Protein AF-A0A923Y3Q6-F1 (afdb_monomer_lite)

Foldseek 3Di:
DLVVLVVVLVVLLCVQLDQPCCVPPNDPDDRLNVVLCCCVPVVVNNVVSVVSVVVSVVVSVVSVVVCVVVCSVVVD

Sequence (76 aa):
LPGIIAGSIFTFSLTLGDYIIPQIIGNSASYIGMAVYQLQGTAGNIPLAAAFAVVPIMIMLVYLTLARRAGAFDAL

pLDDT: mean 77.75, std 8.62, range [48.12, 89.56]

Radius of gyration: 15.15 Å; chains: 1; bounding box: 36×19×41 Å

Secondary structure (DSSP, 8-state):
-HHHHHHHHHHHHHHHH--HHHHHH--S---HHHHHHHHHHTS--HHHHHHHHHHHHHHHHHHHHHHHHTTTTT--

Structure (mmCIF, N/CA/C/O backbone):
data_AF-A0A923Y3Q6-F1
#
_entry.id   AF-A0A923Y3Q6-F1
#
loop_
_atom_site.group_PDB
_atom_site.id
_atom_site.type_symbol
_atom_site.label_atom_id
_atom_site.label_alt_id
_atom_site.label_comp_id
_atom_site.label_asym_id
_atom_site.label_entity_id
_atom_site.label_seq_id
_atom_site.pdbx_PDB_ins_code
_atom_site.Cartn_x
_atom_site.Cartn_y
_atom_site.Cartn_z
_atom_site.occupancy
_atom_site.B_iso_or_equiv
_atom_site.auth_seq_id
_atom_site.auth_comp_id
_atom_site.auth_asym_id
_atom_site.auth_atom_id
_atom_site.pdbx_PDB_model_num
ATOM 1 N N . LEU A 1 1 ? -8.130 1.185 20.404 1.00 62.78 1 LEU A N 1
ATOM 2 C CA . LEU A 1 1 ? -6.728 1.171 19.910 1.00 62.78 1 LEU A CA 1
ATOM 3 C C . LEU A 1 1 ? -6.582 1.880 18.540 1.00 62.78 1 LEU A C 1
ATOM 5 O O . LEU A 1 1 ? -5.931 1.335 17.654 1.00 62.78 1 LEU A O 1
ATOM 9 N N . PRO A 1 2 ? -7.149 3.086 18.326 1.00 69.38 2 PRO A N 1
ATOM 10 C CA . PRO A 1 2 ? -7.106 3.751 17.012 1.00 69.38 2 PRO A CA 1
ATOM 11 C C . PRO A 1 2 ? -5.686 4.168 16.582 1.00 69.38 2 PRO A C 1
ATOM 13 O O . PRO A 1 2 ? -5.342 4.054 15.409 1.00 69.38 2 PRO A O 1
ATOM 16 N N . GLY A 1 3 ? -4.817 4.548 17.530 1.00 77.00 3 GLY A N 1
ATOM 17 C CA . GLY A 1 3 ? -3.435 4.961 17.236 1.00 77.00 3 GLY A CA 1
ATOM 18 C C . GLY A 1 3 ? -2.543 3.857 16.648 1.00 77.00 3 GLY A C 1
ATOM 19 O O . GLY A 1 3 ? -1.730 4.132 15.772 1.00 77.00 3 GLY A O 1
ATOM 20 N N . ILE A 1 4 ? -2.726 2.597 17.063 1.00 79.50 4 ILE A N 1
ATOM 21 C CA . ILE A 1 4 ? -1.972 1.455 16.508 1.00 79.50 4 ILE A CA 1
ATOM 22 C C . ILE A 1 4 ? -2.389 1.198 15.057 1.00 79.50 4 ILE A C 1
ATOM 24 O O . ILE A 1 4 ? -1.545 0.947 14.199 1.00 79.50 4 ILE A O 1
ATOM 28 N N . ILE A 1 5 ? -3.688 1.313 14.773 1.00 78.56 5 ILE A N 1
ATOM 29 C CA . ILE A 1 5 ? -4.237 1.133 13.428 1.00 78.56 5 ILE A CA 1
ATOM 30 C C . ILE A 1 5 ? -3.682 2.225 12.507 1.00 78.56 5 ILE A C 1
ATOM 32 O O . ILE A 1 5 ? -3.089 1.898 11.482 1.00 78.56 5 ILE A O 1
ATOM 36 N N . ALA A 1 6 ? -3.753 3.495 12.919 1.00 77.62 6 ALA A N 1
ATOM 37 C CA . ALA A 1 6 ? -3.186 4.615 12.167 1.00 77.62 6 ALA A CA 1
ATOM 38 C C . ALA A 1 6 ? -1.670 4.469 11.920 1.00 77.62 6 ALA A C 1
ATOM 40 O O . ALA A 1 6 ? -1.214 4.657 10.791 1.00 77.62 6 ALA A O 1
ATOM 41 N N . GLY A 1 7 ? -0.897 4.074 12.939 1.00 83.00 7 GLY A N 1
ATOM 42 C CA . GLY A 1 7 ? 0.545 3.848 12.803 1.00 83.00 7 GLY A CA 1
ATOM 43 C C . GLY A 1 7 ? 0.878 2.713 11.831 1.00 83.00 7 GLY A C 1
ATOM 44 O O . GLY A 1 7 ? 1.717 2.877 10.948 1.00 83.00 7 GLY A O 1
ATOM 45 N N . SER A 1 8 ? 0.170 1.585 11.932 1.00 83.06 8 SER A N 1
ATOM 46 C CA . SER A 1 8 ? 0.405 0.426 11.062 1.00 83.06 8 SER A CA 1
ATOM 47 C C . SER A 1 8 ? 0.063 0.697 9.593 1.00 83.06 8 SER A C 1
ATOM 49 O O . SER A 1 8 ? 0.813 0.272 8.719 1.00 83.06 8 SER A O 1
ATOM 51 N N . ILE A 1 9 ? -0.995 1.467 9.308 1.00 81.06 9 ILE A N 1
ATOM 52 C CA . ILE A 1 9 ? -1.357 1.896 7.944 1.00 81.06 9 ILE A CA 1
ATOM 53 C C . ILE A 1 9 ? -0.189 2.638 7.300 1.00 81.06 9 ILE A C 1
ATOM 55 O O . ILE A 1 9 ? 0.191 2.341 6.169 1.00 81.06 9 ILE A O 1
ATOM 59 N N . PHE A 1 10 ? 0.405 3.581 8.029 1.00 80.69 10 PHE A N 1
ATOM 60 C CA . PHE A 1 10 ? 1.498 4.390 7.506 1.00 80.69 10 PHE A CA 1
ATOM 61 C C . PHE A 1 10 ? 2.744 3.536 7.239 1.00 80.69 10 PHE A C 1
ATOM 63 O O . PHE A 1 10 ? 3.333 3.619 6.163 1.00 80.69 10 PHE A O 1
ATOM 70 N N . THR A 1 11 ? 3.106 2.654 8.176 1.00 83.62 11 THR A N 1
ATOM 71 C CA . THR A 1 11 ? 4.266 1.768 8.020 1.00 83.62 11 THR A CA 1
ATOM 72 C C . THR A 1 11 ? 4.086 0.766 6.878 1.00 83.62 11 THR A C 1
ATOM 74 O O . THR A 1 11 ? 4.988 0.634 6.056 1.00 83.62 11 THR A O 1
ATOM 77 N N . PHE A 1 12 ? 2.933 0.095 6.773 1.00 83.38 12 PHE A N 1
ATOM 78 C CA . PHE A 1 12 ? 2.674 -0.865 5.690 1.00 83.38 12 PHE A CA 1
ATOM 79 C C . PHE A 1 12 ? 2.569 -0.195 4.316 1.00 83.38 12 PHE A C 1
ATOM 81 O O . PHE A 1 12 ? 3.055 -0.741 3.328 1.00 83.38 12 PHE A O 1
ATOM 88 N N . 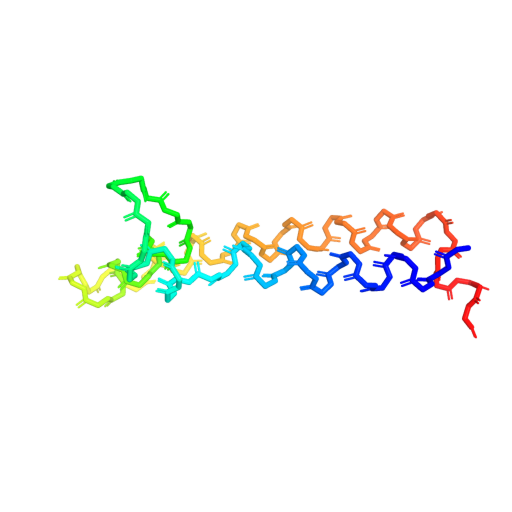SER A 1 13 ? 1.974 0.998 4.238 1.00 82.50 13 SER A N 1
ATOM 89 C CA . SER A 1 13 ? 1.910 1.744 2.979 1.00 82.50 13 SER A CA 1
ATOM 90 C C . SER A 1 13 ? 3.299 2.121 2.475 1.00 82.50 13 SER A C 1
ATOM 92 O O . SER A 1 13 ? 3.568 2.001 1.280 1.00 82.50 13 SER A O 1
ATOM 94 N N . LEU A 1 14 ? 4.171 2.589 3.375 1.00 84.62 14 LEU A N 1
ATOM 95 C CA . LEU A 1 14 ? 5.531 2.984 3.024 1.00 84.62 14 LEU A CA 1
ATOM 96 C C . LEU A 1 14 ? 6.352 1.777 2.564 1.00 84.62 14 LEU A C 1
ATOM 98 O O . LEU A 1 14 ? 7.003 1.865 1.533 1.00 84.62 14 LEU A O 1
ATOM 102 N N . THR A 1 15 ? 6.276 0.637 3.255 1.00 82.38 15 THR A N 1
ATOM 103 C CA . THR A 1 15 ? 7.073 -0.549 2.893 1.00 82.38 15 THR A CA 1
ATOM 104 C C . THR A 1 15 ? 6.652 -1.194 1.574 1.00 82.38 15 THR A C 1
ATOM 106 O O . THR A 1 15 ? 7.509 -1.700 0.854 1.00 82.38 15 THR A O 1
ATOM 109 N N . LEU A 1 16 ? 5.362 -1.178 1.222 1.00 81.19 16 LEU A N 1
ATOM 110 C CA . LEU A 1 16 ? 4.886 -1.741 -0.050 1.00 81.19 16 LEU A CA 1
ATOM 111 C C . LEU A 1 16 ? 5.247 -0.874 -1.266 1.00 81.19 16 LEU A C 1
ATOM 113 O O . LEU A 1 16 ? 5.468 -1.409 -2.354 1.00 81.19 16 LEU A O 1
ATOM 117 N N . GLY A 1 17 ? 5.273 0.450 -1.091 1.00 80.56 17 GLY A N 1
ATOM 118 C CA . GLY A 1 17 ? 5.613 1.409 -2.146 1.00 80.56 17 GLY A CA 1
ATOM 119 C C . GLY A 1 17 ? 7.102 1.739 -2.247 1.00 80.56 17 GLY A C 1
ATOM 120 O O . GLY A 1 17 ? 7.513 2.385 -3.210 1.00 80.56 17 GLY A O 1
ATOM 121 N N . ASP A 1 18 ? 7.908 1.321 -1.273 1.00 82.50 18 ASP A N 1
ATOM 122 C CA . ASP A 1 18 ? 9.329 1.631 -1.250 1.00 82.50 18 ASP A CA 1
ATOM 123 C C . ASP A 1 18 ? 10.077 0.893 -2.365 1.00 82.50 18 ASP A C 1
ATOM 125 O O . ASP A 1 18 ? 9.990 -0.326 -2.537 1.00 82.50 18 ASP A O 1
ATOM 129 N N . TYR A 1 19 ? 10.825 1.668 -3.136 1.00 74.75 19 TYR A N 1
ATOM 130 C CA . TYR A 1 19 ? 11.716 1.171 -4.170 1.00 74.75 19 TYR A CA 1
ATOM 131 C C . TYR A 1 19 ? 13.168 1.551 -3.894 1.00 74.75 19 TYR A C 1
ATOM 133 O O . TYR A 1 19 ? 14.052 0.917 -4.452 1.00 74.75 19 TYR A O 1
ATOM 141 N N . ILE A 1 20 ? 13.435 2.515 -3.007 1.00 71.19 20 ILE A N 1
ATOM 142 C CA . ILE A 1 20 ? 14.779 3.054 -2.778 1.00 71.19 20 ILE A CA 1
ATOM 143 C C . ILE A 1 20 ? 15.581 2.118 -1.876 1.00 71.19 20 ILE A C 1
ATOM 145 O O . ILE A 1 20 ? 16.702 1.742 -2.222 1.00 71.19 20 ILE A O 1
ATOM 149 N N . ILE A 1 21 ? 15.027 1.701 -0.732 1.00 79.75 21 ILE A N 1
ATOM 150 C CA . ILE A 1 21 ? 15.751 0.804 0.184 1.00 79.75 21 ILE A CA 1
ATOM 151 C C . ILE A 1 21 ? 16.011 -0.561 -0.466 1.00 79.75 21 ILE A C 1
ATOM 153 O O . ILE A 1 21 ? 17.155 -1.025 -0.405 1.00 79.75 21 ILE A O 1
ATOM 157 N N . PRO A 1 22 ? 15.039 -1.191 -1.157 1.00 76.50 22 PRO A N 1
ATOM 158 C CA . PRO A 1 22 ? 15.308 -2.429 -1.872 1.00 76.50 22 PRO A CA 1
ATOM 159 C C . PRO A 1 22 ? 16.294 -2.261 -3.032 1.00 76.50 22 PRO A C 1
ATOM 161 O O . PRO A 1 22 ? 17.025 -3.198 -3.332 1.00 76.50 22 PRO A O 1
ATOM 164 N N . GLN A 1 23 ? 16.362 -1.084 -3.661 1.00 74.56 23 GLN A N 1
ATOM 165 C CA . GLN A 1 23 ? 17.339 -0.807 -4.717 1.00 74.56 23 GLN A CA 1
ATOM 166 C C . GLN A 1 23 ? 18.773 -0.713 -4.194 1.00 74.56 23 GLN A C 1
ATOM 168 O O . GLN A 1 23 ? 19.698 -1.141 -4.879 1.00 74.56 23 GLN A O 1
ATOM 173 N N . ILE A 1 24 ? 18.970 -0.133 -3.008 1.00 76.50 24 ILE A N 1
ATOM 174 C CA . ILE A 1 24 ? 20.311 0.131 -2.464 1.00 76.50 24 ILE A CA 1
ATOM 175 C C . ILE A 1 24 ? 20.825 -1.059 -1.638 1.00 76.50 24 ILE A C 1
ATOM 177 O O . ILE A 1 24 ? 22.018 -1.353 -1.667 1.00 76.50 24 ILE A O 1
ATOM 181 N N . ILE A 1 25 ? 19.946 -1.724 -0.880 1.00 80.31 25 ILE A N 1
ATOM 182 C CA . ILE A 1 25 ? 20.326 -2.710 0.153 1.00 80.31 25 ILE A CA 1
ATOM 183 C C . ILE A 1 25 ? 19.646 -4.078 -0.076 1.00 80.31 25 ILE A C 1
ATOM 185 O O . ILE A 1 25 ? 20.011 -5.071 0.554 1.00 80.31 25 ILE A O 1
ATOM 189 N N . GLY A 1 26 ? 18.653 -4.164 -0.966 1.00 69.88 26 GLY A N 1
ATOM 190 C CA . GLY A 1 26 ? 17.910 -5.398 -1.238 1.00 69.88 26 GLY A CA 1
ATOM 191 C C . GLY A 1 26 ? 18.678 -6.415 -2.092 1.00 69.88 26 GLY A C 1
ATOM 192 O O . GLY A 1 26 ? 19.612 -6.077 -2.814 1.00 69.88 26 GLY A O 1
ATOM 193 N N . ASN A 1 27 ? 18.273 -7.690 -2.018 1.00 70.06 27 ASN A N 1
ATOM 194 C CA . ASN A 1 27 ? 18.753 -8.726 -2.946 1.00 70.06 27 ASN A CA 1
ATOM 195 C C . ASN A 1 27 ? 18.022 -8.624 -4.305 1.00 70.06 27 ASN A C 1
ATOM 197 O O . ASN A 1 27 ? 17.105 -7.823 -4.452 1.00 70.06 27 ASN A O 1
ATOM 201 N N . SER A 1 28 ? 18.373 -9.467 -5.282 1.00 61.28 28 SER A N 1
ATOM 202 C CA . SER A 1 28 ? 17.723 -9.591 -6.603 1.00 61.28 28 SER A CA 1
ATOM 203 C C . SER A 1 28 ? 16.197 -9.852 -6.621 1.00 61.28 28 SER A C 1
ATOM 205 O O . SER A 1 28 ? 15.620 -10.043 -7.692 1.00 61.28 28 SER A O 1
ATOM 207 N N . ALA A 1 29 ? 15.519 -9.895 -5.476 1.00 70.69 29 ALA A N 1
ATOM 208 C CA . ALA A 1 29 ? 14.077 -10.016 -5.362 1.00 70.69 29 ALA A CA 1
ATOM 209 C C . ALA A 1 29 ? 13.389 -8.749 -5.888 1.00 70.69 29 ALA A C 1
ATOM 211 O O . ALA A 1 29 ? 13.694 -7.625 -5.493 1.00 70.69 29 ALA A O 1
ATOM 212 N N . SER A 1 30 ? 12.420 -8.937 -6.780 1.00 66.75 30 SER A N 1
ATOM 213 C CA . SER A 1 30 ? 11.622 -7.834 -7.310 1.00 66.75 30 SER A CA 1
ATOM 214 C C . SER A 1 30 ? 10.546 -7.434 -6.303 1.00 66.75 30 SER A C 1
ATOM 216 O O . SER A 1 30 ? 9.528 -8.108 -6.158 1.00 66.75 30 SER A O 1
ATOM 218 N N . TYR A 1 31 ? 10.780 -6.326 -5.604 1.00 81.06 31 TYR A N 1
ATOM 219 C CA . TYR A 1 31 ? 9.769 -5.658 -4.784 1.00 81.06 31 TYR A CA 1
ATOM 220 C C . TYR A 1 31 ? 8.807 -4.863 -5.676 1.00 81.06 31 TYR A C 1
ATOM 222 O O . TYR A 1 31 ? 9.189 -4.423 -6.759 1.00 81.06 31 TYR A O 1
ATOM 230 N N . I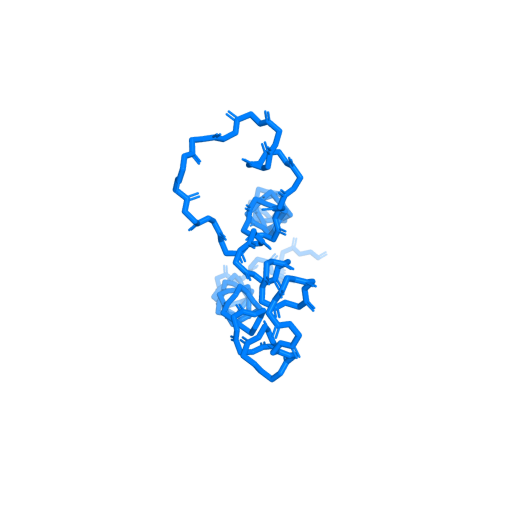LE A 1 32 ? 7.564 -4.652 -5.231 1.00 80.19 32 ILE A N 1
ATOM 231 C CA . ILE A 1 32 ? 6.524 -3.992 -6.044 1.00 80.19 32 ILE A CA 1
ATOM 232 C C . ILE A 1 32 ? 6.964 -2.582 -6.467 1.00 80.19 32 ILE A C 1
ATOM 234 O O . ILE A 1 32 ? 6.864 -2.249 -7.646 1.00 80.19 32 ILE A O 1
ATOM 238 N N . GLY A 1 33 ? 7.523 -1.785 -5.550 1.00 78.25 33 GLY A N 1
ATOM 239 C CA . GLY A 1 33 ? 8.057 -0.456 -5.872 1.00 78.25 33 GLY A CA 1
ATOM 240 C C . GLY A 1 33 ? 9.179 -0.497 -6.919 1.00 78.25 33 GLY A C 1
ATOM 241 O O . GLY A 1 33 ? 9.168 0.273 -7.878 1.00 78.25 33 GLY A O 1
ATOM 242 N N . MET A 1 34 ? 10.114 -1.444 -6.783 1.00 79.56 34 MET A N 1
ATOM 243 C CA . MET A 1 34 ? 11.200 -1.669 -7.748 1.00 79.56 34 MET A CA 1
ATOM 244 C C . MET A 1 34 ? 10.673 -2.090 -9.122 1.00 79.56 34 MET A C 1
ATOM 246 O O . MET A 1 34 ? 11.155 -1.596 -10.138 1.00 79.56 34 MET A O 1
ATOM 250 N N . ALA A 1 35 ? 9.662 -2.961 -9.164 1.00 80.31 35 ALA A N 1
ATOM 251 C CA . ALA A 1 35 ? 9.040 -3.401 -10.406 1.00 80.31 35 ALA A CA 1
ATOM 252 C C . ALA A 1 35 ? 8.365 -2.229 -11.135 1.00 80.31 35 ALA A C 1
ATOM 254 O O . ALA A 1 35 ? 8.589 -2.051 -12.331 1.00 80.31 35 ALA A O 1
ATOM 255 N N . VAL A 1 36 ? 7.610 -1.380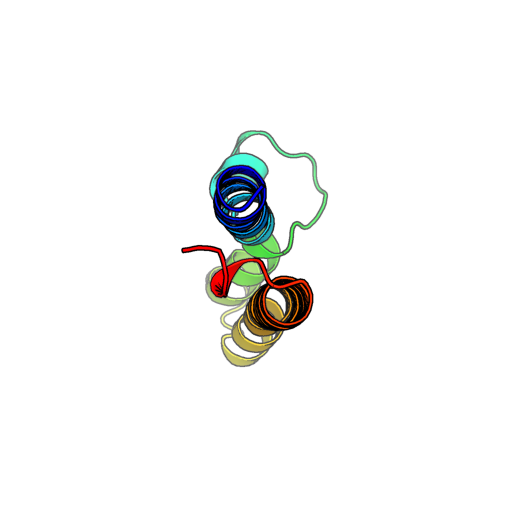 -10.425 1.00 81.25 36 VAL A N 1
ATOM 256 C CA . VAL A 1 36 ? 7.010 -0.161 -11.002 1.00 81.25 36 VAL A CA 1
ATOM 257 C C . VAL A 1 36 ? 8.094 0.759 -11.571 1.00 81.25 36 VAL A C 1
ATOM 259 O O . VAL A 1 36 ? 7.965 1.215 -12.709 1.00 81.25 36 VAL A O 1
ATOM 262 N N . TYR A 1 37 ? 9.183 0.982 -10.828 1.00 80.12 37 TYR A N 1
ATOM 263 C CA . TYR A 1 37 ? 10.299 1.822 -11.269 1.00 80.12 37 TYR A CA 1
ATOM 264 C C . TYR A 1 37 ? 11.019 1.253 -12.500 1.00 80.12 37 TYR A C 1
ATOM 266 O O . TYR A 1 37 ? 11.273 1.982 -13.456 1.00 80.12 37 TYR A O 1
ATOM 274 N N . GLN A 1 38 ? 11.301 -0.052 -12.537 1.00 78.88 38 GLN A N 1
ATOM 275 C CA . GLN A 1 38 ? 11.957 -0.689 -13.685 1.00 78.88 38 GLN A CA 1
ATOM 276 C C . GLN A 1 38 ? 11.070 -0.698 -14.936 1.00 78.88 38 GLN A C 1
ATOM 278 O O . GLN A 1 38 ? 11.560 -0.484 -16.049 1.00 78.88 38 GLN A O 1
ATOM 283 N N . LEU A 1 39 ? 9.764 -0.907 -14.766 1.00 77.25 39 LEU A N 1
ATOM 284 C CA . LEU A 1 39 ? 8.798 -0.902 -15.862 1.00 77.25 39 LEU A CA 1
ATOM 285 C C . LEU A 1 39 ? 8.570 0.502 -16.429 1.00 77.25 39 LEU A C 1
ATOM 287 O O . LEU A 1 39 ? 8.452 0.652 -17.644 1.00 77.25 39 LEU A O 1
ATOM 291 N N . GLN A 1 40 ? 8.555 1.523 -15.570 1.00 73.81 40 GLN A N 1
ATOM 292 C CA . GLN A 1 40 ? 8.458 2.924 -15.975 1.00 73.81 40 GLN A CA 1
ATOM 293 C C . GLN A 1 40 ? 9.771 3.442 -16.587 1.00 73.81 40 GLN A C 1
ATOM 295 O O . GLN A 1 40 ? 9.732 4.115 -17.614 1.00 73.81 40 GLN A O 1
ATOM 300 N N . GLY A 1 41 ? 10.916 3.141 -15.966 1.00 69.25 41 GLY A N 1
ATOM 301 C CA . GLY A 1 41 ? 12.220 3.724 -16.290 1.00 69.25 41 GLY A CA 1
ATOM 302 C C . GLY A 1 41 ? 13.012 2.971 -17.361 1.00 69.25 41 GLY A C 1
ATOM 303 O O . GLY A 1 41 ? 13.443 3.579 -18.335 1.00 69.25 41 GLY A O 1
ATOM 304 N N . THR A 1 42 ? 13.198 1.656 -17.209 1.00 66.19 42 THR A N 1
ATOM 305 C CA . THR A 1 42 ? 14.053 0.855 -18.109 1.00 66.19 42 THR A CA 1
ATOM 306 C C . THR A 1 42 ? 13.276 0.309 -19.305 1.00 66.19 42 THR A C 1
ATOM 308 O O . THR A 1 42 ? 13.799 0.270 -20.415 1.00 66.19 42 THR A O 1
ATOM 311 N N . ALA A 1 43 ? 12.025 -0.116 -19.093 1.00 72.81 43 ALA A N 1
ATOM 312 C CA . ALA A 1 43 ? 11.196 -0.720 -20.139 1.00 72.81 43 ALA A CA 1
ATOM 313 C C . ALA A 1 43 ? 10.280 0.279 -20.874 1.00 72.81 43 ALA A C 1
ATOM 315 O O . ALA A 1 43 ? 9.716 -0.071 -21.909 1.00 72.81 43 ALA A O 1
ATOM 316 N N . GLY A 1 44 ? 10.079 1.491 -20.339 1.00 77.50 44 GLY A N 1
ATOM 317 C CA . GLY A 1 44 ? 9.154 2.490 -20.898 1.00 77.50 44 GLY A CA 1
ATOM 318 C C . GLY A 1 44 ? 7.682 2.045 -20.941 1.00 77.50 44 GLY A C 1
ATOM 319 O O . GLY A 1 44 ? 6.858 2.672 -21.606 1.00 77.50 44 GLY A O 1
ATOM 320 N N . ASN A 1 45 ? 7.324 0.965 -20.240 1.00 81.75 45 ASN A N 1
ATOM 321 C CA . ASN A 1 45 ? 5.990 0.372 -20.239 1.00 81.75 45 ASN A CA 1
ATOM 322 C C . ASN A 1 45 ? 5.146 0.957 -19.097 1.00 81.75 45 ASN A C 1
ATOM 324 O O . ASN A 1 45 ? 4.852 0.307 -18.089 1.00 81.75 45 ASN A O 1
ATOM 328 N N . ILE A 1 46 ? 4.761 2.220 -19.280 1.00 81.44 46 ILE A N 1
ATOM 329 C CA . ILE A 1 46 ? 3.954 2.996 -18.329 1.00 81.44 46 ILE A CA 1
ATOM 330 C C . ILE A 1 46 ? 2.604 2.322 -17.999 1.00 81.44 46 ILE A C 1
ATOM 332 O O . ILE A 1 46 ? 2.242 2.309 -16.820 1.00 81.44 46 ILE A O 1
ATOM 336 N N . PRO A 1 47 ? 1.864 1.711 -18.953 1.00 84.94 47 PRO A N 1
ATOM 337 C CA . PRO A 1 47 ? 0.609 1.022 -18.635 1.00 84.94 47 PRO A CA 1
ATOM 338 C C . PRO A 1 47 ? 0.789 -0.140 -17.653 1.00 84.94 47 PRO A C 1
ATOM 340 O O . PRO A 1 47 ? -0.013 -0.318 -16.737 1.00 84.94 47 PRO A O 1
ATOM 343 N N . LEU A 1 48 ? 1.863 -0.916 -17.815 1.00 82.81 48 LEU A N 1
ATOM 344 C CA . LEU A 1 48 ? 2.136 -2.068 -16.961 1.00 82.81 48 LEU A CA 1
ATOM 345 C C . LEU A 1 48 ? 2.674 -1.621 -15.593 1.00 82.81 48 LEU A C 1
ATOM 347 O O . LEU A 1 48 ? 2.244 -2.150 -14.571 1.00 82.81 48 LEU A O 1
ATOM 351 N N . ALA A 1 49 ? 3.505 -0.574 -15.546 1.00 83.50 49 ALA A N 1
ATOM 352 C CA . ALA A 1 49 ? 3.900 0.074 -14.293 1.00 83.50 49 ALA A CA 1
ATOM 353 C C . ALA A 1 49 ? 2.681 0.576 -13.492 1.00 83.50 49 ALA A C 1
ATOM 355 O O . ALA A 1 49 ? 2.597 0.351 -12.283 1.00 83.50 49 ALA A O 1
ATOM 356 N N . ALA A 1 50 ? 1.698 1.189 -14.162 1.00 85.00 50 ALA A N 1
ATOM 357 C CA . ALA A 1 50 ? 0.463 1.639 -13.523 1.00 85.00 50 ALA A CA 1
ATOM 358 C C . ALA A 1 50 ? -0.347 0.465 -12.948 1.00 85.00 50 ALA A C 1
ATOM 360 O O . ALA A 1 50 ? -0.829 0.552 -11.820 1.00 85.00 50 ALA A O 1
ATOM 361 N N . ALA A 1 51 ? -0.440 -0.658 -13.668 1.00 88.25 51 ALA A N 1
ATOM 362 C CA . ALA A 1 51 ? -1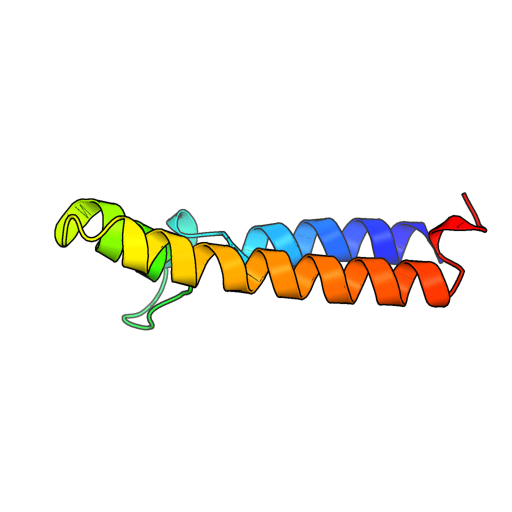.120 -1.856 -13.173 1.00 88.25 51 ALA A CA 1
ATOM 363 C C . ALA A 1 51 ? -0.485 -2.399 -11.878 1.00 88.25 51 ALA A C 1
ATOM 365 O O . ALA A 1 51 ? -1.203 -2.748 -10.941 1.00 88.25 51 ALA A O 1
ATOM 366 N N . PHE A 1 52 ? 0.849 -2.408 -11.780 1.00 85.12 52 PHE A N 1
ATOM 367 C CA . PHE A 1 52 ? 1.540 -2.804 -10.547 1.00 85.12 52 PHE A CA 1
ATOM 368 C C . PHE A 1 52 ? 1.352 -1.797 -9.407 1.00 85.12 52 PHE A C 1
ATOM 370 O O . PHE A 1 52 ? 1.205 -2.214 -8.260 1.00 85.12 52 PHE A O 1
ATOM 377 N N . ALA A 1 53 ? 1.284 -0.495 -9.702 1.00 84.94 53 ALA A N 1
ATOM 378 C CA . ALA A 1 53 ? 1.016 0.537 -8.699 1.00 84.94 53 ALA A CA 1
ATOM 379 C C . ALA A 1 53 ? -0.410 0.456 -8.114 1.00 84.94 53 ALA A C 1
ATOM 381 O O . ALA A 1 53 ? -0.629 0.841 -6.966 1.00 84.94 53 ALA A O 1
ATOM 382 N N . VAL A 1 54 ? -1.378 -0.093 -8.858 1.00 88.00 54 VAL A N 1
ATOM 383 C CA . VAL A 1 54 ? -2.753 -0.305 -8.365 1.00 88.00 54 VAL A CA 1
ATOM 384 C C . VAL A 1 54 ? -2.813 -1.370 -7.265 1.00 88.00 54 VAL A C 1
ATOM 386 O O . VAL A 1 54 ? -3.651 -1.271 -6.369 1.00 88.00 54 VAL A O 1
ATOM 389 N N . VAL A 1 55 ? -1.917 -2.361 -7.271 1.00 87.81 55 VAL A N 1
ATOM 390 C CA . VAL A 1 55 ? -1.902 -3.452 -6.280 1.00 87.81 55 VAL A CA 1
ATOM 391 C C . VAL A 1 55 ? -1.795 -2.940 -4.832 1.00 87.81 55 VAL A C 1
ATOM 393 O O . VAL A 1 55 ? -2.695 -3.239 -4.043 1.00 87.81 55 VAL A O 1
ATOM 396 N N . PRO A 1 56 ? -0.773 -2.150 -4.441 1.00 85.00 56 PRO A N 1
ATOM 397 C CA . PRO A 1 56 ? -0.681 -1.624 -3.081 1.00 85.00 56 PRO A CA 1
ATOM 398 C C . PRO A 1 56 ? -1.837 -0.673 -2.751 1.00 85.00 56 PRO A C 1
ATOM 400 O O . PRO A 1 56 ? -2.338 -0.706 -1.630 1.00 85.00 56 PRO A O 1
ATOM 403 N N . ILE A 1 57 ? -2.336 0.105 -3.719 1.00 86.69 57 ILE A N 1
ATOM 404 C CA . ILE A 1 57 ? -3.504 0.98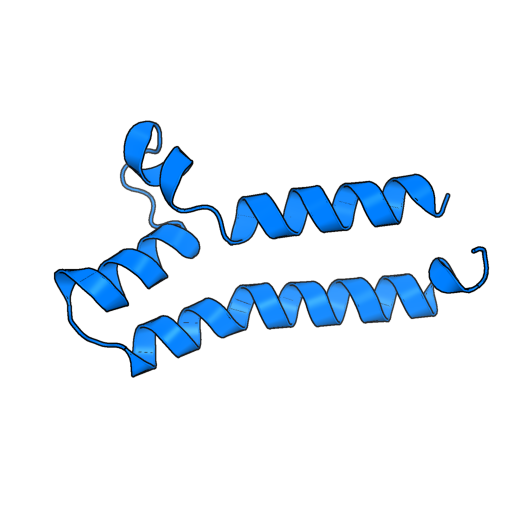1 -3.518 1.00 86.69 57 ILE A CA 1
ATOM 405 C C . ILE A 1 57 ? -4.736 0.156 -3.121 1.00 86.69 57 ILE A C 1
ATOM 407 O O . ILE A 1 57 ? -5.420 0.487 -2.152 1.00 86.69 57 ILE A O 1
ATOM 411 N N . MET A 1 58 ? -4.998 -0.948 -3.823 1.00 89.56 58 MET A N 1
ATOM 412 C CA . MET A 1 58 ? -6.109 -1.850 -3.513 1.00 89.56 58 MET A CA 1
ATOM 413 C C . MET A 1 58 ? -5.955 -2.504 -2.138 1.00 89.56 58 MET A C 1
ATOM 415 O O . MET A 1 58 ? -6.930 -2.579 -1.389 1.00 89.56 58 MET A O 1
ATOM 419 N N . ILE A 1 59 ? -4.740 -2.923 -1.772 1.00 87.56 59 ILE A N 1
ATOM 420 C CA . ILE A 1 59 ? -4.451 -3.472 -0.438 1.00 87.56 59 ILE A CA 1
ATOM 421 C C . ILE A 1 59 ? -4.790 -2.440 0.644 1.00 87.56 59 ILE A C 1
ATOM 423 O O . ILE A 1 59 ? -5.485 -2.766 1.608 1.00 87.56 59 ILE A O 1
ATOM 427 N N . MET A 1 60 ? -4.372 -1.185 0.464 1.00 86.00 60 MET A N 1
ATOM 428 C CA . MET A 1 60 ? -4.654 -0.113 1.421 1.00 86.00 60 MET A CA 1
ATOM 429 C C . MET A 1 60 ? -6.149 0.220 1.495 1.00 86.00 60 MET A C 1
ATOM 431 O O . MET A 1 60 ? -6.669 0.425 2.590 1.00 86.00 60 MET A O 1
ATOM 435 N N . LEU A 1 61 ? -6.874 0.209 0.373 1.00 87.75 61 LEU A N 1
ATOM 436 C CA . LEU A 1 61 ? -8.331 0.392 0.365 1.00 87.75 61 LEU A CA 1
ATOM 437 C C . LEU A 1 61 ? -9.054 -0.719 1.140 1.00 87.75 61 LEU A C 1
ATOM 439 O O . LEU A 1 61 ? -9.948 -0.436 1.943 1.00 87.75 61 LEU A O 1
ATOM 443 N N . VAL A 1 62 ? -8.657 -1.980 0.955 1.00 88.44 62 VAL A N 1
ATOM 444 C CA . VAL A 1 62 ? -9.213 -3.110 1.719 1.00 88.44 62 VAL A CA 1
ATOM 445 C C . VAL A 1 62 ? -8.880 -2.973 3.207 1.00 88.44 62 VAL A C 1
ATOM 447 O O . VAL A 1 62 ? -9.762 -3.114 4.053 1.00 88.44 62 VAL A O 1
ATOM 450 N N . TYR A 1 63 ? -7.638 -2.624 3.541 1.00 82.94 63 TYR A N 1
ATOM 451 C CA . TYR A 1 63 ? -7.223 -2.425 4.927 1.00 82.94 63 TYR A CA 1
ATOM 452 C C . TYR A 1 63 ? -8.027 -1.307 5.609 1.00 82.94 63 TYR A C 1
ATOM 454 O O . TYR A 1 63 ? -8.569 -1.501 6.696 1.00 82.94 63 TYR A O 1
ATOM 462 N N . LEU A 1 64 ? -8.168 -0.150 4.955 1.00 83.69 64 LEU A N 1
ATOM 463 C CA . LEU A 1 64 ? -8.916 0.995 5.480 1.00 83.69 64 LEU A CA 1
ATOM 464 C C . LEU A 1 64 ? -10.412 0.695 5.623 1.00 83.69 64 LEU A C 1
ATOM 466 O O . LEU A 1 64 ? -11.028 1.096 6.609 1.00 83.69 64 LEU A O 1
ATOM 470 N N . THR A 1 65 ? -11.012 -0.029 4.676 1.00 84.00 65 THR A N 1
ATOM 471 C CA . THR A 1 65 ? -12.432 -0.413 4.763 1.00 84.00 65 THR A CA 1
ATOM 472 C C . THR A 1 65 ? -12.692 -1.421 5.883 1.00 84.00 65 THR A C 1
ATOM 474 O O . THR A 1 65 ? -13.709 -1.310 6.575 1.00 84.00 65 THR A O 1
ATOM 477 N N . LEU A 1 66 ? -11.765 -2.351 6.128 1.00 82.69 66 LEU A N 1
ATOM 478 C CA . LEU A 1 66 ? -11.808 -3.257 7.280 1.00 82.69 66 LEU A CA 1
ATOM 479 C C . LEU A 1 66 ? -11.601 -2.509 8.601 1.00 82.69 66 LEU A C 1
ATOM 481 O O . LEU A 1 66 ? -12.396 -2.688 9.522 1.00 82.69 66 LEU A O 1
ATOM 485 N N . ALA A 1 67 ? -10.605 -1.623 8.679 1.00 80.12 67 ALA A N 1
ATOM 486 C CA . ALA A 1 67 ? -10.371 -0.772 9.846 1.00 80.12 67 ALA A CA 1
ATOM 487 C C . ALA A 1 67 ? -11.606 0.085 10.170 1.00 80.12 67 ALA A C 1
ATOM 489 O O . ALA A 1 67 ? -12.005 0.202 11.331 1.00 80.12 67 ALA A O 1
ATOM 490 N N . ARG A 1 68 ? -12.274 0.611 9.136 1.00 76.62 68 ARG A N 1
ATOM 491 C CA . ARG A 1 68 ? -13.538 1.340 9.270 1.00 76.62 68 ARG A CA 1
ATOM 492 C C . ARG A 1 68 ? -14.663 0.478 9.815 1.00 76.62 68 ARG A C 1
ATOM 494 O O . ARG A 1 68 ? -15.374 0.929 10.706 1.00 76.62 68 ARG A O 1
ATOM 501 N N . ARG A 1 69 ? -14.815 -0.753 9.326 1.00 76.44 69 ARG A N 1
ATOM 502 C CA . ARG A 1 69 ? -15.810 -1.700 9.855 1.00 76.44 69 ARG A CA 1
ATOM 503 C C . ARG A 1 69 ? -15.520 -2.139 11.288 1.00 76.44 69 ARG A C 1
ATOM 505 O O . ARG A 1 69 ? -16.458 -2.382 12.033 1.00 76.44 69 ARG A O 1
ATOM 512 N N . ALA A 1 70 ? -14.251 -2.202 11.678 1.00 71.94 70 ALA A N 1
ATOM 513 C CA . ALA A 1 70 ? -13.829 -2.523 13.039 1.00 71.94 70 ALA A CA 1
ATOM 514 C C . ALA A 1 70 ? -14.001 -1.353 14.036 1.00 71.94 70 ALA A C 1
ATOM 516 O O . ALA A 1 70 ? -13.539 -1.453 15.170 1.00 71.94 70 ALA A O 1
ATOM 517 N N . GLY A 1 71 ? -14.631 -0.240 13.632 1.00 64.62 71 GLY A N 1
ATOM 518 C CA . GLY A 1 71 ? -14.892 0.910 14.504 1.00 64.62 71 GLY A CA 1
ATOM 519 C C . GLY A 1 71 ? -13.665 1.781 14.786 1.00 64.62 71 GLY A C 1
ATOM 520 O O . GLY A 1 71 ? -13.715 2.647 15.653 1.00 64.62 71 GLY A O 1
ATOM 521 N N . ALA A 1 72 ? -12.556 1.599 14.057 1.00 62.88 72 ALA A N 1
ATOM 522 C CA . ALA A 1 72 ? -11.325 2.362 14.288 1.00 62.88 72 ALA A CA 1
ATOM 523 C C . ALA A 1 72 ? -11.479 3.870 14.022 1.00 62.88 72 ALA A C 1
ATOM 525 O O . ALA A 1 72 ? -10.764 4.662 14.628 1.00 62.88 72 ALA A O 1
ATOM 526 N N . PHE A 1 73 ? -12.406 4.249 13.135 1.00 60.28 73 PHE A N 1
ATOM 527 C CA . PHE A 1 73 ? -12.735 5.648 12.832 1.00 60.28 73 PHE A CA 1
ATOM 528 C C . PHE A 1 73 ? -13.918 6.196 13.642 1.00 60.28 73 PHE A C 1
ATOM 530 O O . PHE A 1 73 ? -14.159 7.389 13.575 1.00 60.28 73 PHE A O 1
ATOM 537 N N . ASP A 1 74 ? -14.642 5.348 14.381 1.00 55.97 74 ASP A N 1
ATOM 538 C CA . ASP A 1 74 ? -15.745 5.758 15.275 1.00 55.97 74 ASP A CA 1
ATOM 539 C C . ASP A 1 74 ? -15.224 6.103 16.688 1.00 55.97 74 ASP A C 1
ATOM 541 O O . ASP A 1 74 ? -15.934 6.634 17.532 1.00 55.97 74 ASP A O 1
ATOM 545 N N . ALA A 1 75 ? -13.955 5.766 16.950 1.00 52.06 75 ALA A N 1
ATOM 546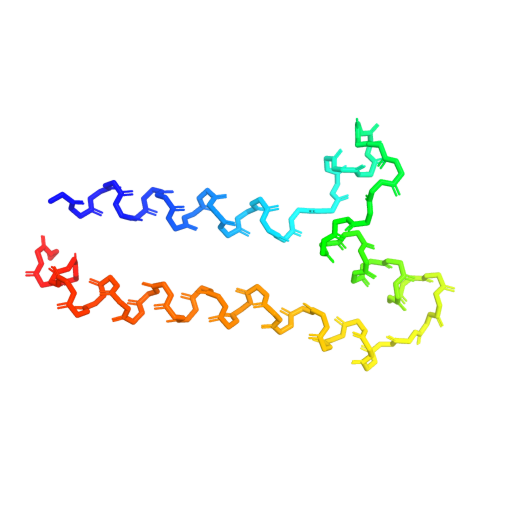 C CA . ALA A 1 75 ? -13.231 6.042 18.189 1.00 52.06 75 ALA A CA 1
ATOM 547 C C . ALA A 1 75 ? -12.289 7.264 18.094 1.00 52.06 75 ALA A C 1
ATOM 549 O O . ALA A 1 75 ? -11.449 7.440 18.982 1.00 52.06 75 ALA A O 1
ATOM 550 N N . LEU A 1 76 ? -12.376 8.043 17.010 1.00 48.12 76 LEU A N 1
ATOM 551 C CA . LEU A 1 76 ? -11.696 9.328 16.790 1.00 48.12 76 LEU A CA 1
ATOM 552 C C . LEU A 1 76 ? -12.720 10.458 16.898 1.00 48.12 76 LEU A C 1
ATOM 554 O O . LEU A 1 76 ? -12.363 11.491 17.504 1.00 48.12 76 LEU A O 1
#